Protein AF-A0A9W8X1Z6-F1 (afdb_monomer_lite)

Structure (mmCIF, N/CA/C/O backbone):
data_AF-A0A9W8X1Z6-F1
#
_entry.id   AF-A0A9W8X1Z6-F1
#
loop_
_atom_site.group_PDB
_atom_site.id
_atom_site.type_symbol
_atom_site.label_atom_id
_atom_site.label_alt_id
_atom_site.label_comp_id
_atom_site.label_asym_id
_atom_site.label_entity_id
_atom_site.label_seq_id
_atom_site.pdbx_PDB_ins_code
_atom_site.Cartn_x
_atom_site.Cartn_y
_atom_site.Cartn_z
_atom_site.occupancy
_atom_site.B_iso_or_equiv
_atom_site.auth_seq_id
_atom_site.auth_comp_id
_atom_site.auth_asym_id
_atom_site.auth_atom_id
_atom_site.pdbx_PDB_model_num
ATOM 1 N N . MET A 1 1 ? -5.475 -18.822 11.446 1.00 77.94 1 MET A N 1
ATOM 2 C CA . MET A 1 1 ? -5.976 -17.495 11.862 1.00 77.94 1 MET A CA 1
ATOM 3 C C . MET A 1 1 ? -7.027 -17.062 10.856 1.00 77.94 1 MET A C 1
ATOM 5 O O . MET A 1 1 ? -6.768 -17.197 9.669 1.00 77.94 1 MET A O 1
ATOM 9 N N . ASP A 1 2 ? -8.181 -16.576 11.308 1.00 94.00 2 ASP A N 1
ATOM 10 C CA . ASP A 1 2 ? -9.145 -15.881 10.446 1.00 94.00 2 ASP A CA 1
ATOM 11 C C . ASP A 1 2 ? -8.925 -14.374 10.617 1.00 94.00 2 ASP A C 1
ATOM 13 O O . ASP A 1 2 ?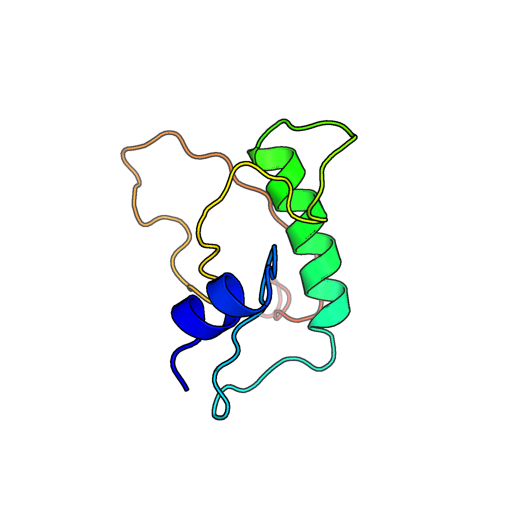 -9.256 -13.799 11.658 1.00 94.00 2 ASP A O 1
ATOM 17 N N . VAL A 1 3 ? -8.279 -13.760 9.626 1.00 94.19 3 VAL A N 1
ATOM 18 C CA . VAL A 1 3 ? -7.851 -12.359 9.703 1.00 94.19 3 VAL A CA 1
ATOM 19 C C . VAL A 1 3 ? -9.032 -11.394 9.731 1.00 94.19 3 VAL A C 1
ATOM 21 O O . VAL A 1 3 ? -9.007 -10.434 10.496 1.00 94.19 3 VAL A O 1
ATOM 24 N N . TYR A 1 4 ? -10.100 -11.673 8.981 1.00 93.75 4 TYR A N 1
ATOM 25 C CA . TYR A 1 4 ? -11.273 -10.803 8.943 1.00 93.75 4 TYR A CA 1
ATOM 26 C C . TYR A 1 4 ? -12.014 -10.832 10.274 1.00 93.75 4 TYR A C 1
ATOM 28 O O . TYR A 1 4 ? -12.368 -9.780 10.807 1.00 93.75 4 TYR A O 1
ATOM 36 N N . ARG A 1 5 ? -12.189 -12.024 10.856 1.00 97.06 5 ARG A N 1
ATOM 37 C CA . ARG A 1 5 ? -12.788 -12.156 12.187 1.00 97.06 5 ARG A CA 1
ATOM 38 C C . ARG A 1 5 ? -11.985 -11.403 13.246 1.00 97.06 5 ARG A C 1
ATOM 40 O O . ARG A 1 5 ? -12.581 -10.692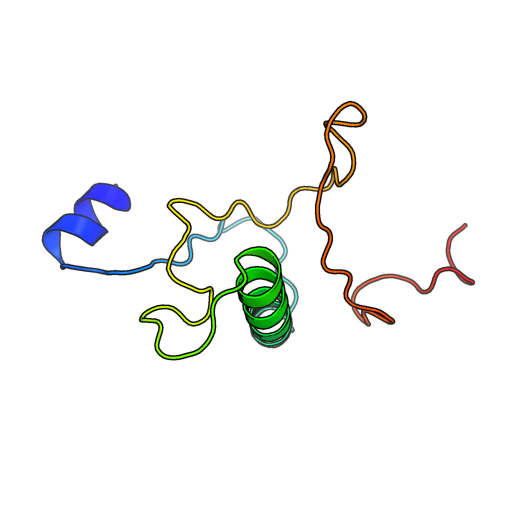 14.050 1.00 97.06 5 ARG A O 1
ATOM 47 N N . HIS A 1 6 ? -10.660 -11.535 13.226 1.00 96.75 6 HIS A N 1
ATOM 48 C CA . HIS A 1 6 ? -9.777 -10.842 14.163 1.00 96.75 6 HIS A CA 1
ATOM 49 C C . HIS A 1 6 ? -9.876 -9.316 14.025 1.00 96.75 6 HIS A C 1
ATOM 51 O O . HIS A 1 6 ? -10.052 -8.623 15.022 1.00 96.75 6 HIS A O 1
ATOM 57 N N . MET A 1 7 ? -9.866 -8.794 12.793 1.00 95.50 7 MET A N 1
ATOM 58 C CA . MET A 1 7 ? -10.032 -7.358 12.551 1.00 95.50 7 MET A CA 1
ATOM 59 C C . MET A 1 7 ? -11.355 -6.815 13.100 1.00 95.50 7 MET A C 1
ATOM 61 O O . MET A 1 7 ? -11.369 -5.732 13.680 1.00 95.50 7 MET A O 1
ATOM 65 N N . ILE A 1 8 ? -12.456 -7.561 12.944 1.00 96.06 8 ILE A N 1
ATOM 66 C CA . ILE A 1 8 ? -13.773 -7.168 13.466 1.00 96.06 8 ILE A CA 1
ATOM 67 C C . ILE A 1 8 ? -13.774 -7.169 14.998 1.00 96.06 8 ILE A C 1
ATOM 69 O O . ILE A 1 8 ? -14.241 -6.209 15.606 1.00 96.06 8 ILE A O 1
ATOM 73 N N . GLN A 1 9 ? -13.260 -8.236 15.617 1.00 98.00 9 GLN A N 1
ATOM 74 C CA . GLN A 1 9 ? -13.239 -8.384 17.076 1.00 98.00 9 GLN A CA 1
ATOM 75 C C . GLN A 1 9 ? -12.418 -7.281 17.756 1.00 98.00 9 GLN A C 1
ATOM 77 O O . GLN A 1 9 ? -12.847 -6.757 18.783 1.00 98.00 9 GLN A O 1
ATOM 82 N N . ASP A 1 10 ? -11.312 -6.873 17.133 1.00 97.38 10 ASP A N 1
ATOM 83 C CA . ASP A 1 10 ? -10.363 -5.917 17.713 1.00 97.38 10 ASP A CA 1
ATOM 84 C C . ASP A 1 10 ? -10.512 -4.497 17.136 1.00 97.38 10 ASP A C 1
ATOM 86 O O . ASP A 1 10 ? -9.708 -3.612 17.424 1.00 97.38 10 ASP A O 1
ATOM 90 N N . SER A 1 11 ? -11.553 -4.250 16.329 1.00 96.06 11 SER A N 1
ATOM 91 C CA . SER A 1 11 ? -11.816 -2.951 15.685 1.00 96.06 11 SER A CA 1
ATOM 92 C C . SER A 1 11 ? -10.627 -2.407 14.869 1.00 96.06 11 SER A C 1
ATOM 94 O O . SER A 1 11 ? -10.357 -1.203 14.853 1.00 96.06 11 SER A O 1
ATOM 96 N N . ILE A 1 12 ? -9.914 -3.290 14.165 1.00 94.19 12 ILE A N 1
ATOM 97 C CA . ILE A 1 12 ? -8.776 -2.938 13.306 1.00 94.19 12 ILE A CA 1
ATOM 98 C C . ILE A 1 12 ? -9.298 -2.333 11.997 1.00 94.19 12 ILE A C 1
ATOM 100 O O . ILE A 1 12 ? -10.003 -2.988 11.232 1.00 94.19 12 ILE A O 1
ATOM 104 N N . SER A 1 13 ? -8.911 -1.089 11.702 1.00 91.31 13 SER A N 1
ATOM 105 C CA . SER A 1 13 ? -9.372 -0.362 10.507 1.00 91.31 13 SER A CA 1
ATOM 106 C C . SER A 1 13 ? -8.734 -0.842 9.201 1.00 91.31 13 SER A C 1
ATOM 108 O O . SER A 1 13 ? -9.341 -0.760 8.137 1.00 91.31 13 SER A O 1
ATOM 110 N N . THR A 1 14 ? -7.482 -1.289 9.248 1.00 91.69 14 THR A N 1
ATOM 111 C CA . THR A 1 14 ? -6.703 -1.722 8.085 1.00 91.69 14 THR A CA 1
ATOM 112 C C . THR A 1 14 ? -5.637 -2.706 8.541 1.00 91.69 14 THR A C 1
ATOM 114 O O . THR A 1 14 ? -4.991 -2.485 9.564 1.00 91.69 14 THR A O 1
ATOM 117 N N . ALA A 1 15 ? -5.425 -3.766 7.764 1.00 92.44 15 ALA A N 1
ATOM 118 C CA . ALA A 1 15 ? -4.355 -4.731 7.973 1.00 92.44 15 ALA A CA 1
ATOM 119 C C . ALA A 1 15 ? -3.527 -4.894 6.692 1.00 92.44 15 ALA A C 1
ATOM 121 O O . ALA A 1 15 ? -4.066 -4.848 5.586 1.00 92.44 15 ALA A O 1
ATOM 122 N N . LEU A 1 16 ? -2.219 -5.102 6.856 1.00 91.88 16 LEU A N 1
ATOM 123 C CA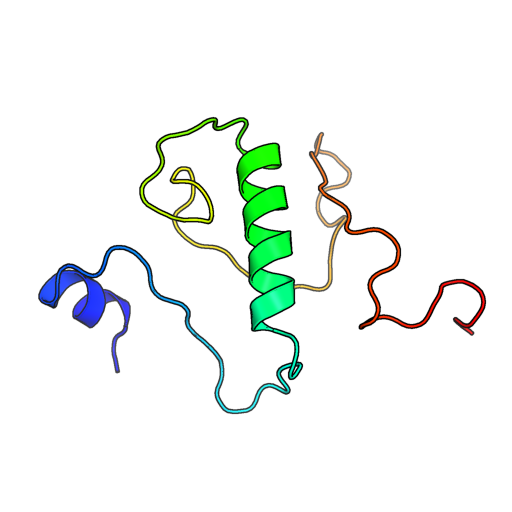 . LEU A 1 16 ? -1.332 -5.573 5.796 1.00 91.88 16 LEU A CA 1
ATOM 124 C C . LEU A 1 16 ? -1.135 -7.077 5.986 1.00 91.88 16 LEU A C 1
ATOM 126 O O . LEU A 1 16 ? -0.633 -7.505 7.023 1.00 91.88 16 LEU A O 1
ATOM 130 N N . ILE A 1 17 ? -1.550 -7.863 4.996 1.00 91.94 17 ILE A N 1
ATOM 131 C CA . ILE A 1 17 ? -1.472 -9.325 5.023 1.00 91.94 17 ILE A CA 1
ATOM 132 C C . ILE A 1 17 ? -0.380 -9.737 4.043 1.00 91.94 17 ILE A C 1
ATOM 134 O O . ILE A 1 17 ? -0.461 -9.414 2.859 1.00 91.94 17 ILE A O 1
ATOM 138 N N . LEU A 1 18 ? 0.637 -10.430 4.545 1.00 91.00 18 LEU A N 1
ATOM 139 C CA . LEU A 1 18 ? 1.784 -10.886 3.767 1.00 91.00 18 LEU A CA 1
ATOM 140 C C . LEU A 1 18 ? 1.831 -12.411 3.803 1.00 91.00 18 LEU A C 1
ATOM 142 O O . LEU A 1 18 ? 1.600 -13.018 4.849 1.00 91.00 18 LEU A O 1
ATOM 146 N N . LYS A 1 19 ? 2.130 -13.019 2.657 1.00 90.62 19 LYS A N 1
ATOM 147 C CA . LYS A 1 19 ? 2.480 -14.436 2.570 1.00 90.62 19 LYS A CA 1
ATOM 148 C C . LYS A 1 19 ? 3.860 -14.643 3.206 1.00 90.62 19 LYS A C 1
ATOM 150 O O . LYS A 1 19 ? 4.755 -13.822 3.000 1.00 90.62 19 LYS A O 1
ATOM 155 N N . ASP A 1 20 ? 4.010 -15.694 3.999 1.00 91.94 20 ASP A N 1
ATOM 156 C CA . ASP A 1 20 ? 5.235 -16.003 4.745 1.00 91.94 20 ASP A CA 1
ATOM 157 C C . ASP A 1 20 ? 6.374 -16.518 3.852 1.00 91.94 20 ASP A C 1
ATOM 159 O O . ASP A 1 20 ? 7.537 -16.259 4.138 1.00 91.94 20 ASP A O 1
ATOM 163 N N . ASP A 1 21 ? 6.032 -17.206 2.764 1.00 91.94 21 ASP A N 1
ATOM 164 C CA . ASP A 1 21 ? 6.954 -17.797 1.788 1.00 91.94 21 ASP A CA 1
ATOM 165 C C . ASP A 1 21 ? 7.230 -16.898 0.566 1.00 91.94 21 ASP A C 1
ATOM 167 O O . ASP A 1 21 ? 7.808 -17.353 -0.422 1.00 91.94 21 ASP A O 1
ATOM 171 N N . ALA A 1 22 ? 6.787 -15.640 0.600 1.00 87.44 22 ALA A N 1
ATOM 172 C CA . ALA A 1 22 ? 7.073 -14.681 -0.458 1.00 87.44 22 ALA A CA 1
ATOM 173 C C . ALA A 1 22 ? 8.398 -13.954 -0.197 1.00 87.44 22 ALA A C 1
ATOM 175 O O . ALA A 1 22 ? 8.685 -13.532 0.925 1.00 87.44 22 ALA A O 1
ATOM 176 N N . ASP A 1 23 ? 9.169 -13.745 -1.262 1.00 88.06 23 ASP A N 1
ATOM 177 C CA . ASP A 1 23 ? 10.357 -12.899 -1.230 1.00 88.06 23 ASP A CA 1
ATOM 178 C C . ASP A 1 23 ? 9.931 -11.424 -1.223 1.00 88.06 23 ASP A C 1
ATOM 180 O O . ASP A 1 23 ? 9.449 -10.886 -2.223 1.00 88.06 23 ASP A O 1
ATOM 184 N N . TRP A 1 24 ? 10.091 -10.759 -0.079 1.00 87.75 24 TRP A N 1
ATOM 185 C CA . TRP A 1 24 ? 9.798 -9.333 0.069 1.00 87.75 24 TRP A CA 1
ATOM 186 C C . TRP A 1 24 ? 11.073 -8.497 -0.066 1.00 87.75 24 TRP A C 1
ATOM 188 O O . TRP A 1 24 ? 12.111 -8.821 0.510 1.00 87.75 24 TRP A O 1
ATOM 198 N N . ASP A 1 25 ? 10.982 -7.376 -0.782 1.00 89.00 25 ASP A N 1
ATOM 199 C CA . ASP A 1 25 ? 12.083 -6.418 -0.892 1.00 89.00 25 ASP A CA 1
ATOM 200 C C . ASP A 1 25 ? 12.349 -5.738 0.466 1.00 89.00 25 ASP A C 1
ATOM 202 O O . ASP A 1 25 ? 11.423 -5.307 1.161 1.00 89.00 25 ASP A O 1
ATOM 206 N N . VAL A 1 26 ? 13.621 -5.572 0.841 1.00 90.69 26 VAL A N 1
ATOM 207 C CA . VAL A 1 26 ? 14.019 -4.848 2.065 1.00 90.69 26 VAL A CA 1
ATOM 208 C C . VAL A 1 26 ? 13.546 -3.386 2.068 1.00 90.69 26 VAL A C 1
ATOM 210 O O . VAL A 1 26 ? 13.425 -2.761 3.125 1.00 90.69 26 VAL A O 1
ATOM 213 N N . LEU A 1 27 ? 13.234 -2.838 0.892 1.00 89.94 27 LEU A N 1
ATOM 214 C CA . LEU A 1 27 ? 12.696 -1.500 0.672 1.00 89.94 27 LEU A CA 1
ATOM 215 C C . LEU A 1 27 ? 11.158 -1.452 0.671 1.00 89.94 27 LEU A C 1
ATOM 217 O O . LEU A 1 27 ? 10.596 -0.384 0.410 1.00 89.94 27 LEU A O 1
ATOM 221 N N . LEU A 1 28 ? 10.452 -2.539 1.019 1.00 89.75 28 LEU A N 1
ATOM 222 C CA . LEU A 1 28 ? 8.980 -2.617 0.997 1.00 89.75 28 LEU A CA 1
ATOM 223 C C . LEU A 1 28 ? 8.306 -1.421 1.688 1.00 89.75 28 LEU A C 1
ATOM 225 O O . LEU A 1 28 ? 7.350 -0.843 1.176 1.00 89.75 28 LEU A O 1
ATOM 229 N N . ARG A 1 29 ? 8.835 -0.967 2.830 1.00 89.94 29 ARG A N 1
ATOM 230 C CA . ARG A 1 29 ? 8.300 0.207 3.544 1.00 89.94 29 ARG A CA 1
ATOM 231 C C . ARG A 1 29 ? 8.327 1.486 2.693 1.00 89.94 29 ARG A C 1
ATOM 233 O O . ARG A 1 29 ? 7.386 2.283 2.735 1.00 89.94 29 ARG A O 1
ATOM 240 N N . GLN A 1 30 ? 9.403 1.707 1.939 1.00 89.56 30 GLN A N 1
ATOM 241 C CA . GLN A 1 30 ? 9.528 2.856 1.039 1.00 89.56 30 GLN A CA 1
ATOM 242 C C . GLN A 1 30 ? 8.580 2.713 -0.156 1.00 89.56 30 GLN A C 1
ATOM 244 O O . GLN A 1 30 ? 7.901 3.676 -0.521 1.00 89.56 30 GLN A O 1
ATOM 249 N N . GLN A 1 31 ? 8.457 1.501 -0.704 1.00 90.19 31 GLN A N 1
ATOM 250 C CA . GLN A 1 31 ? 7.506 1.197 -1.775 1.00 90.19 31 GLN A CA 1
ATOM 251 C C . GLN A 1 31 ? 6.056 1.467 -1.341 1.00 90.19 31 GLN A C 1
ATOM 253 O O . GLN A 1 31 ? 5.322 2.135 -2.068 1.00 90.19 31 GLN A O 1
ATOM 258 N N . LEU A 1 32 ? 5.662 1.082 -0.119 1.00 92.19 32 LEU A N 1
ATOM 259 C CA . LEU A 1 32 ? 4.327 1.360 0.434 1.00 92.19 32 LEU A CA 1
ATOM 260 C C . LEU A 1 32 ? 4.026 2.865 0.553 1.00 92.19 32 LEU A C 1
ATOM 262 O O . LEU A 1 32 ? 2.880 3.287 0.402 1.00 92.19 32 LEU A O 1
ATOM 266 N N . THR A 1 33 ? 5.046 3.705 0.749 1.00 92.19 33 THR A N 1
ATOM 267 C CA . THR A 1 33 ? 4.877 5.170 0.760 1.00 92.19 33 THR A CA 1
ATOM 268 C C . THR A 1 33 ? 4.578 5.709 -0.643 1.00 92.19 33 THR A C 1
ATOM 270 O O . THR A 1 33 ? 3.740 6.599 -0.818 1.00 92.19 33 THR A O 1
ATOM 273 N N . SER A 1 34 ? 5.241 5.170 -1.667 1.00 90.56 34 SER A N 1
ATOM 274 C CA . SER A 1 34 ? 4.946 5.487 -3.069 1.00 90.56 34 SER A CA 1
ATOM 275 C C . SER A 1 34 ? 3.569 4.974 -3.490 1.00 90.56 34 SER A C 1
ATOM 277 O O . SER A 1 34 ? 2.812 5.736 -4.091 1.00 90.56 34 SER A O 1
ATOM 279 N N . LEU A 1 35 ? 3.204 3.755 -3.080 1.00 91.88 35 LEU A N 1
ATOM 280 C CA . LEU A 1 35 ? 1.869 3.188 -3.278 1.00 91.88 35 LEU A CA 1
ATOM 281 C C . LEU A 1 35 ? 0.782 4.087 -2.676 1.00 91.88 35 LEU A C 1
ATOM 283 O O . LEU A 1 35 ? -0.186 4.419 -3.352 1.00 91.88 35 LEU A O 1
ATOM 287 N N . ALA A 1 36 ? 0.968 4.547 -1.436 1.00 92.81 36 ALA A N 1
ATOM 288 C CA . ALA A 1 36 ? 0.036 5.447 -0.763 1.00 92.81 36 ALA A CA 1
ATOM 289 C C . ALA A 1 36 ? -0.201 6.749 -1.547 1.00 92.81 36 ALA A C 1
ATOM 291 O O . ALA A 1 36 ? -1.336 7.205 -1.667 1.00 92.81 36 ALA A O 1
ATOM 292 N N . ARG A 1 37 ? 0.852 7.343 -2.129 1.00 91.94 37 ARG A N 1
ATOM 293 C CA . ARG A 1 37 ? 0.715 8.528 -2.996 1.00 91.94 37 ARG A CA 1
ATOM 294 C C . ARG A 1 37 ? -0.090 8.217 -4.257 1.00 91.94 37 ARG A C 1
ATOM 296 O O . ARG A 1 37 ? -0.986 8.987 -4.597 1.00 91.94 37 ARG A O 1
ATOM 303 N N . GLY A 1 38 ? 0.206 7.093 -4.907 1.00 92.50 38 GLY A N 1
ATOM 304 C CA . GLY A 1 38 ? -0.489 6.671 -6.118 1.00 92.50 38 GLY A CA 1
ATOM 305 C C . GLY A 1 38 ? -1.969 6.388 -5.889 1.00 92.50 38 GLY A C 1
ATOM 306 O O . GLY A 1 38 ? -2.806 6.897 -6.625 1.00 92.50 38 GLY A O 1
ATOM 307 N N . LEU A 1 39 ? -2.313 5.662 -4.825 1.00 93.44 39 LEU A N 1
ATOM 308 C CA . LEU A 1 39 ? -3.706 5.343 -4.505 1.00 93.44 39 LEU A CA 1
ATOM 309 C C . LEU A 1 39 ? -4.538 6.592 -4.226 1.00 93.44 39 LEU A C 1
ATOM 311 O O . LEU A 1 39 ? -5.627 6.731 -4.778 1.00 93.44 39 LEU A O 1
ATOM 315 N N . ARG A 1 40 ? -4.007 7.547 -3.454 1.00 92.69 40 ARG A N 1
ATOM 316 C CA . ARG A 1 40 ? -4.707 8.818 -3.218 1.00 92.69 40 ARG A CA 1
ATOM 317 C C . ARG A 1 40 ? -4.915 9.613 -4.503 1.00 92.69 40 ARG A C 1
ATOM 319 O O . ARG A 1 40 ? -5.989 10.176 -4.694 1.00 92.69 40 ARG A O 1
ATOM 326 N N . TYR A 1 41 ? -3.917 9.625 -5.391 1.00 9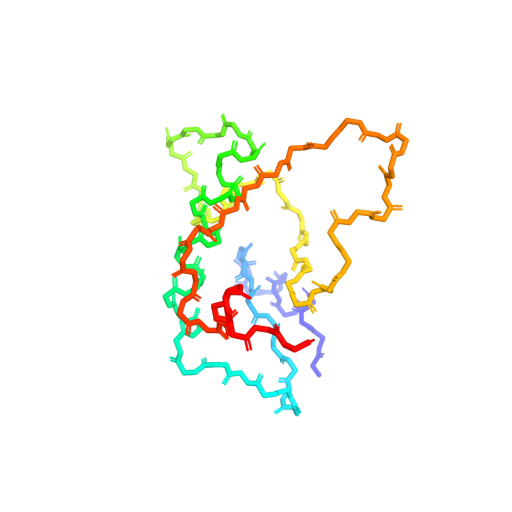2.00 41 TYR A N 1
ATOM 327 C CA . TYR A 1 41 ? -4.037 10.253 -6.707 1.00 92.00 41 TYR A CA 1
ATOM 328 C C . TYR A 1 41 ? -5.141 9.596 -7.549 1.00 92.00 41 TYR A C 1
ATOM 330 O O . TYR A 1 41 ? -6.001 10.294 -8.081 1.00 92.00 41 TYR A O 1
ATOM 338 N N . LEU A 1 42 ? -5.161 8.261 -7.624 1.00 91.56 42 LEU A N 1
ATOM 339 C CA . LEU A 1 42 ? -6.156 7.507 -8.394 1.00 91.56 42 LEU A CA 1
ATOM 340 C C . LEU A 1 42 ? -7.579 7.685 -7.849 1.00 91.56 42 LEU A C 1
ATOM 342 O O . LEU A 1 42 ? -8.527 7.782 -8.627 1.00 91.56 42 LEU A O 1
ATOM 346 N N . GLN A 1 43 ? -7.717 7.778 -6.527 1.00 91.31 43 GLN A N 1
ATOM 347 C CA . GLN A 1 43 ? -8.988 8.032 -5.847 1.00 91.31 43 GLN A CA 1
ATOM 348 C C . GLN A 1 43 ? -9.425 9.506 -5.904 1.00 91.31 43 GLN A C 1
ATOM 350 O O . GLN A 1 43 ? -10.568 9.808 -5.578 1.00 91.31 43 GLN A O 1
ATOM 355 N N . GLY A 1 44 ? -8.541 10.434 -6.293 1.00 89.81 44 GLY A N 1
ATOM 356 C CA . GLY A 1 44 ? -8.834 11.870 -6.310 1.00 89.81 44 GLY A CA 1
ATOM 357 C C . GLY A 1 44 ? -9.109 12.469 -4.925 1.00 89.81 44 GLY A C 1
ATOM 358 O O . GLY A 1 44 ? -9.778 13.495 -4.830 1.00 89.81 44 GLY A O 1
ATOM 359 N N . VAL A 1 45 ? -8.627 11.834 -3.851 1.00 84.94 45 VAL A N 1
ATOM 360 C CA . VAL A 1 45 ? -8.902 12.256 -2.470 1.00 84.94 45 VAL A CA 1
ATOM 361 C C . VAL A 1 45 ? -7.825 13.208 -1.954 1.00 84.94 45 VAL A C 1
ATOM 363 O O . VAL A 1 45 ? -6.626 12.930 -2.029 1.00 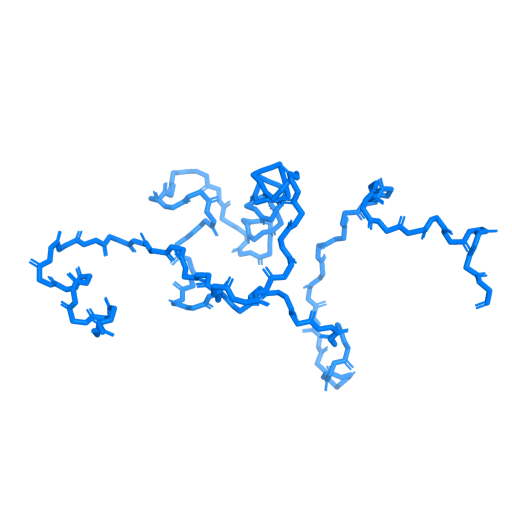84.94 45 VAL A O 1
ATOM 366 N N . THR A 1 46 ? -8.260 14.331 -1.387 1.00 76.75 46 THR A N 1
ATOM 367 C CA . THR A 1 46 ? -7.420 15.255 -0.616 1.00 76.75 46 THR A CA 1
ATOM 368 C C . THR A 1 46 ? -7.690 15.081 0.880 1.00 76.75 46 THR A C 1
ATOM 370 O O . THR A 1 46 ? -8.695 14.505 1.288 1.00 76.75 46 THR A O 1
ATOM 373 N N . THR A 1 47 ? -6.741 15.500 1.716 1.00 74.06 47 THR A N 1
ATOM 374 C CA . THR A 1 47 ? -6.801 15.330 3.176 1.00 74.06 47 THR A CA 1
ATOM 375 C C . THR A 1 47 ? -8.051 15.976 3.796 1.00 74.06 47 THR A C 1
ATOM 377 O O . THR A 1 47 ? -8.439 17.048 3.329 1.00 74.06 47 THR A O 1
ATOM 380 N N . PRO A 1 48 ? -8.608 15.429 4.898 1.00 79.81 48 PRO A N 1
ATOM 381 C CA . PRO A 1 48 ? -8.082 14.318 5.700 1.00 79.81 48 PRO A CA 1
ATOM 382 C C . PRO A 1 48 ? -8.717 12.953 5.368 1.00 79.81 48 PRO A C 1
ATOM 384 O O . PRO A 1 48 ? -9.909 12.852 5.109 1.00 79.81 48 PRO A O 1
ATOM 387 N N . HIS A 1 49 ? -7.915 11.891 5.451 1.00 85.44 49 HIS A N 1
ATOM 388 C CA . HIS A 1 49 ? -8.318 10.485 5.288 1.00 85.44 49 HIS A CA 1
ATOM 389 C C . HIS A 1 49 ? -7.786 9.655 6.467 1.00 85.44 49 HIS A C 1
ATOM 391 O O . HIS A 1 49 ? -6.756 10.011 7.054 1.00 85.44 49 HIS A O 1
ATOM 397 N N . ARG A 1 50 ? -8.455 8.552 6.821 1.00 88.00 50 ARG A N 1
ATOM 398 C CA . ARG A 1 50 ? -8.066 7.710 7.971 1.00 88.00 50 ARG A CA 1
ATOM 399 C C . ARG A 1 50 ? -6.887 6.798 7.652 1.00 88.00 50 ARG A C 1
ATOM 401 O O . ARG A 1 50 ? -6.026 6.597 8.505 1.00 88.00 50 ARG A O 1
ATOM 408 N N . SER A 1 51 ? -6.839 6.262 6.437 1.00 90.38 51 SER A N 1
ATOM 409 C CA . SER A 1 51 ? -5.747 5.414 5.961 1.00 90.38 51 SER A CA 1
ATOM 410 C C . SER A 1 51 ? -4.736 6.216 5.134 1.00 90.38 51 SER A C 1
ATOM 412 O O . SER A 1 51 ? -5.130 7.083 4.349 1.00 90.38 51 SER A O 1
ATOM 414 N N . PRO A 1 52 ? -3.422 5.921 5.220 1.00 91.00 52 PRO A N 1
ATOM 415 C CA . PRO A 1 52 ? -2.438 6.519 4.317 1.00 91.00 52 PRO A CA 1
ATOM 416 C C . PRO A 1 52 ? -2.726 6.188 2.843 1.00 91.00 52 PRO A C 1
ATOM 418 O O . PRO A 1 52 ? -2.307 6.935 1.962 1.00 91.00 52 PRO A O 1
ATOM 421 N N . TYR A 1 53 ? -3.466 5.115 2.564 1.00 92.88 53 TYR A N 1
ATOM 422 C CA . TYR A 1 53 ? -3.828 4.666 1.218 1.00 92.88 53 TYR A CA 1
ATOM 423 C C . TYR A 1 53 ? -5.133 5.297 0.687 1.00 92.88 53 TYR A C 1
ATOM 425 O O . TYR A 1 53 ? -5.620 4.894 -0.367 1.00 92.88 53 TYR A O 1
ATOM 433 N N . GLY A 1 54 ? -5.694 6.278 1.410 1.00 93.06 54 GLY A N 1
ATOM 434 C CA . GLY A 1 54 ? -7.048 6.791 1.192 1.00 93.06 54 GLY A CA 1
ATOM 435 C C . GLY A 1 54 ? -8.112 5.829 1.728 1.00 93.06 54 GLY A C 1
ATOM 436 O O . GLY A 1 54 ? -7.774 4.754 2.212 1.00 93.06 54 GLY A O 1
ATOM 437 N N . ASP A 1 55 ? -9.386 6.213 1.671 1.00 91.44 55 ASP A N 1
ATOM 438 C CA . ASP A 1 55 ? -10.478 5.449 2.307 1.00 91.44 55 ASP A CA 1
ATOM 439 C C . ASP A 1 55 ? -11.422 4.786 1.279 1.00 91.44 55 ASP A C 1
ATOM 441 O O . ASP A 1 55 ? -12.316 4.028 1.644 1.00 91.44 55 ASP A O 1
ATOM 445 N N . ALA A 1 56 ? -11.219 5.037 -0.021 1.00 91.88 56 ALA A N 1
ATOM 446 C CA . ALA A 1 56 ? -12.067 4.528 -1.103 1.00 91.88 56 ALA A CA 1
ATOM 447 C C . ALA A 1 56 ? -11.601 3.154 -1.633 1.00 91.88 56 ALA A C 1
ATOM 449 O O . ALA A 1 56 ? -11.452 2.957 -2.840 1.00 91.88 56 ALA A O 1
ATOM 450 N N . TRP A 1 57 ? -11.335 2.206 -0.730 1.00 91.69 57 TRP A N 1
ATOM 451 C CA . TRP A 1 57 ? -10.989 0.818 -1.056 1.00 91.69 57 TRP A CA 1
ATOM 452 C C . TRP A 1 57 ? -11.460 -0.147 0.044 1.00 91.69 57 TRP A C 1
ATOM 454 O O . TRP A 1 57 ? -11.536 0.224 1.212 1.00 91.69 57 TRP A O 1
ATOM 464 N N . ASN A 1 58 ? -11.760 -1.398 -0.327 1.00 91.19 58 ASN A N 1
ATOM 465 C CA . ASN A 1 58 ? -12.034 -2.481 0.632 1.00 91.19 58 ASN A CA 1
ATOM 466 C C . ASN A 1 58 ? -10.881 -3.486 0.711 1.00 91.19 58 ASN A C 1
ATOM 468 O O . ASN A 1 58 ? -10.520 -3.932 1.795 1.00 91.19 58 ASN A O 1
ATOM 472 N N . ILE A 1 59 ? -10.295 -3.830 -0.441 1.00 91.81 59 ILE A N 1
ATOM 473 C CA . ILE A 1 59 ? -9.136 -4.718 -0.561 1.00 91.81 59 ILE A CA 1
ATOM 474 C C . ILE A 1 59 ? -8.170 -4.105 -1.576 1.00 91.81 59 ILE A C 1
ATOM 476 O O . ILE A 1 59 ? -8.591 -3.667 -2.647 1.00 91.81 59 ILE A O 1
ATOM 480 N N . LEU A 1 60 ? -6.880 -4.096 -1.240 1.00 91.69 60 LEU A N 1
ATOM 481 C CA . LEU A 1 60 ? -5.793 -3.752 -2.154 1.00 91.69 60 LEU A CA 1
ATOM 482 C C . LEU A 1 60 ? -4.994 -5.023 -2.445 1.00 91.69 60 LEU A C 1
ATOM 484 O O . LEU A 1 60 ? -4.297 -5.532 -1.570 1.00 91.69 60 LEU A O 1
ATOM 488 N N . ALA A 1 61 ? -5.110 -5.540 -3.667 1.00 89.12 61 ALA A N 1
ATOM 489 C CA . ALA A 1 61 ? -4.298 -6.659 -4.132 1.00 89.12 61 ALA A CA 1
ATOM 490 C C . ALA A 1 61 ? -2.962 -6.120 -4.665 1.00 89.12 61 ALA A C 1
ATOM 492 O O . ALA A 1 61 ? -2.915 -5.497 -5.724 1.00 89.12 61 ALA A O 1
ATOM 493 N N . ILE A 1 62 ? -1.888 -6.316 -3.902 1.00 87.25 62 ILE A N 1
ATOM 494 C CA . ILE A 1 62 ? -0.536 -5.834 -4.219 1.00 87.25 62 ILE A CA 1
ATOM 495 C C . ILE A 1 62 ? 0.313 -7.035 -4.651 1.00 87.25 62 ILE A C 1
ATOM 497 O O . ILE A 1 62 ? 0.205 -8.102 -4.052 1.00 87.25 62 ILE A O 1
ATOM 501 N N . GLY A 1 63 ? 1.156 -6.863 -5.674 1.00 79.75 63 GLY A N 1
ATOM 502 C CA . GLY A 1 63 ? 2.021 -7.931 -6.199 1.00 79.75 63 GLY A CA 1
ATOM 503 C C . GLY A 1 63 ? 1.466 -8.665 -7.425 1.00 79.75 63 GLY A C 1
ATOM 504 O O . GLY A 1 63 ? 1.940 -9.747 -7.755 1.00 79.75 63 GLY A O 1
ATOM 505 N N . HIS A 1 64 ? 0.460 -8.100 -8.098 1.00 76.81 64 HIS A N 1
ATOM 506 C CA . HIS A 1 64 ? -0.020 -8.607 -9.383 1.00 76.81 64 HIS A CA 1
ATOM 507 C C . HIS A 1 64 ? 0.842 -8.074 -10.541 1.00 76.81 64 HIS A C 1
ATOM 509 O O . HIS A 1 64 ? 1.263 -6.919 -10.501 1.00 76.81 64 HIS A O 1
ATOM 515 N N . ASN A 1 65 ? 1.092 -8.902 -11.562 1.00 71.56 65 ASN A N 1
ATOM 516 C CA . ASN A 1 65 ? 2.002 -8.574 -12.670 1.00 71.56 65 ASN A CA 1
ATOM 517 C C . ASN A 1 65 ? 1.299 -8.111 -13.955 1.00 71.56 65 ASN A C 1
ATOM 519 O O . ASN A 1 65 ? 1.979 -7.677 -14.883 1.00 71.56 65 ASN A O 1
ATOM 523 N N . ASP A 1 66 ? -0.033 -8.139 -14.009 1.00 69.06 66 ASP A N 1
ATOM 524 C CA . ASP A 1 66 ? -0.780 -7.682 -15.179 1.00 69.06 66 ASP A CA 1
ATOM 525 C C . ASP A 1 66 ? -1.317 -6.268 -14.949 1.00 69.06 66 ASP A C 1
ATOM 527 O O . ASP A 1 66 ? -2.156 -6.020 -14.085 1.00 69.06 66 ASP A O 1
ATOM 531 N N . LEU A 1 67 ? -0.796 -5.319 -15.729 1.00 67.12 67 LEU A N 1
ATOM 532 C CA . LEU A 1 67 ? -1.188 -3.906 -15.691 1.00 67.12 67 LEU A CA 1
ATOM 533 C C . LEU A 1 67 ? -2.099 -3.505 -16.864 1.00 67.12 67 LEU A C 1
ATOM 535 O O . LEU A 1 67 ? -2.421 -2.334 -16.990 1.00 67.12 67 LEU A O 1
ATOM 539 N N . ASN A 1 68 ? -2.492 -4.433 -17.741 1.00 69.38 68 ASN A N 1
ATOM 540 C CA . ASN A 1 68 ? -3.314 -4.142 -18.925 1.00 69.38 68 ASN A CA 1
ATOM 541 C C . ASN A 1 68 ? -4.289 -5.290 -19.239 1.00 69.38 68 ASN A C 1
ATOM 543 O O . ASN A 1 68 ? -4.417 -5.738 -20.376 1.00 69.38 68 ASN A O 1
ATOM 547 N N . ASP A 1 69 ? -4.944 -5.818 -18.210 1.00 68.50 69 ASP A N 1
ATOM 548 C CA . ASP A 1 69 ? -5.879 -6.942 -18.322 1.00 68.50 69 ASP A CA 1
ATOM 549 C C . ASP A 1 69 ? -7.253 -6.533 -18.893 1.00 68.50 69 ASP A C 1
ATOM 551 O O . ASP A 1 69 ? -8.024 -7.389 -19.327 1.00 68.50 69 ASP A O 1
ATOM 555 N N . ARG A 1 70 ? -7.571 -5.228 -18.929 1.00 77.00 70 ARG A N 1
ATOM 556 C CA . ARG A 1 70 ? -8.851 -4.688 -19.437 1.00 77.00 70 ARG A CA 1
ATOM 557 C C . ARG A 1 70 ? -8.642 -3.564 -20.441 1.00 77.00 70 ARG A C 1
ATOM 559 O O . ARG A 1 70 ? -8.956 -2.402 -20.185 1.00 77.00 70 ARG A O 1
ATOM 566 N N . VAL A 1 71 ? -8.118 -3.948 -21.598 1.00 77.12 71 VAL A N 1
ATOM 567 C CA . VAL A 1 71 ? -7.782 -3.059 -22.723 1.00 77.12 71 VAL A CA 1
ATOM 568 C C . VAL A 1 71 ? -9.003 -2.304 -23.281 1.00 77.12 71 VAL A C 1
ATOM 570 O O . VAL A 1 71 ? -8.857 -1.295 -23.963 1.00 77.12 71 VAL A O 1
ATOM 573 N N . ASP A 1 72 ? -10.216 -2.779 -22.993 1.00 86.31 72 ASP A N 1
ATOM 574 C CA . ASP A 1 72 ? -11.493 -2.187 -23.403 1.00 86.31 72 ASP A CA 1
ATOM 575 C C . ASP A 1 72 ? -11.996 -1.078 -22.463 1.00 86.31 72 ASP A C 1
ATOM 577 O O . ASP A 1 72 ? -13.016 -0.446 -22.748 1.00 86.31 72 ASP A O 1
ATOM 581 N N . ARG A 1 73 ? -11.314 -0.829 -21.338 1.00 81.88 73 ARG A N 1
ATOM 582 C CA . ARG A 1 73 ? -11.737 0.156 -20.337 1.00 81.88 73 ARG A CA 1
ATOM 583 C C . ARG A 1 73 ? -10.752 1.305 -20.220 1.00 81.88 73 ARG A C 1
ATOM 585 O O . ARG A 1 73 ? -9.544 1.103 -20.181 1.00 81.88 73 ARG A O 1
ATOM 592 N N . ASP A 1 74 ? -11.292 2.511 -20.061 1.00 81.88 74 ASP A N 1
ATOM 593 C CA . ASP A 1 74 ? -10.493 3.661 -19.646 1.00 81.88 74 ASP A CA 1
ATOM 594 C C . ASP A 1 74 ? -10.004 3.439 -18.205 1.00 81.88 74 ASP A C 1
ATOM 596 O O . ASP A 1 74 ? -10.801 3.251 -17.278 1.00 81.88 74 ASP A O 1
ATOM 600 N N . GLN A 1 75 ? -8.685 3.396 -18.031 1.00 83.25 75 GLN A N 1
ATOM 601 C CA . GLN A 1 75 ? -8.026 3.126 -16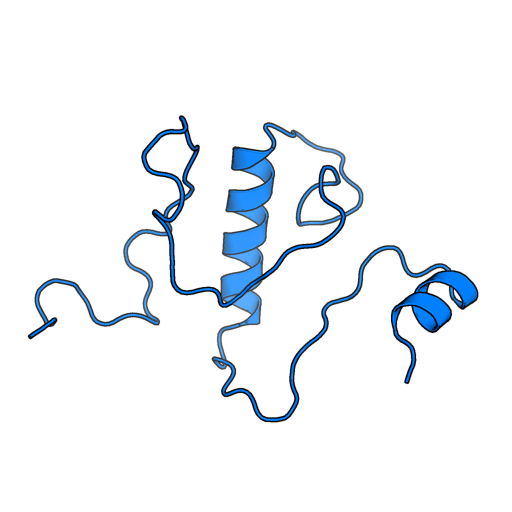.760 1.00 83.25 75 GLN A CA 1
ATOM 602 C C . GLN A 1 75 ? -7.054 4.252 -16.424 1.00 83.25 75 GLN A C 1
ATOM 604 O O . GLN A 1 75 ? -6.294 4.735 -17.263 1.00 83.25 75 GLN A O 1
ATOM 609 N N . LYS A 1 76 ? -7.045 4.646 -15.149 1.00 86.00 76 LYS A N 1
ATOM 610 C CA . LYS A 1 76 ? -6.058 5.586 -14.624 1.00 86.00 76 LYS A CA 1
ATOM 611 C C . LYS A 1 76 ? -4.885 4.813 -14.049 1.00 86.00 76 LYS A C 1
ATOM 613 O O . LYS A 1 76 ? -5.068 3.937 -13.209 1.00 86.00 76 LYS A O 1
ATOM 618 N N . TYR A 1 77 ? -3.686 5.216 -14.443 1.00 87.25 77 TYR A N 1
ATOM 619 C CA . TYR A 1 77 ? -2.446 4.623 -13.969 1.00 87.25 77 TYR A CA 1
ATOM 620 C C . TYR A 1 77 ? -1.645 5.633 -13.159 1.00 87.25 77 TYR A C 1
ATOM 622 O O . TYR A 1 77 ? -1.573 6.815 -13.499 1.00 87.25 77 TYR A O 1
ATOM 630 N N . TYR A 1 78 ? -1.002 5.146 -12.103 1.00 89.00 78 TYR A N 1
ATOM 631 C CA . TYR A 1 78 ? 0.038 5.877 -11.397 1.00 89.00 78 TYR A CA 1
ATOM 632 C C . TYR A 1 78 ? 1.340 5.096 -11.528 1.00 89.00 78 TYR A C 1
ATOM 634 O O . TYR A 1 78 ? 1.448 3.974 -11.038 1.00 89.00 78 TYR A O 1
ATOM 642 N N . VAL A 1 79 ? 2.319 5.689 -12.208 1.00 88.19 79 VAL A N 1
ATOM 643 C CA . VAL A 1 79 ? 3.579 5.021 -12.546 1.00 88.19 79 VAL A CA 1
ATOM 644 C C . VAL A 1 79 ? 4.721 5.662 -11.769 1.00 88.19 79 VAL A C 1
ATOM 646 O O . VAL A 1 79 ? 5.009 6.851 -11.929 1.00 88.19 79 VAL A O 1
ATOM 649 N N . THR A 1 80 ? 5.405 4.862 -10.953 1.00 84.94 80 THR A N 1
ATOM 650 C CA . THR A 1 80 ? 6.674 5.259 -10.334 1.00 84.94 80 THR A CA 1
ATOM 651 C C . THR A 1 80 ? 7.768 5.205 -11.396 1.00 84.94 80 THR A C 1
ATOM 653 O O . THR A 1 80 ? 8.089 4.143 -11.921 1.00 84.94 80 THR A O 1
ATOM 656 N N . ARG A 1 81 ? 8.339 6.362 -11.745 1.00 84.06 81 ARG A N 1
ATOM 657 C CA . ARG A 1 81 ? 9.471 6.433 -12.680 1.00 84.06 81 ARG A CA 1
ATOM 658 C C . ARG A 1 81 ? 10.777 6.107 -11.957 1.00 84.06 81 ARG A C 1
ATOM 660 O O . ARG A 1 81 ? 10.939 6.496 -10.805 1.00 84.06 81 ARG A O 1
ATOM 667 N N . ASN A 1 82 ? 11.714 5.482 -12.674 1.00 83.56 82 ASN A N 1
ATOM 668 C CA . ASN A 1 82 ? 13.049 5.130 -12.175 1.00 83.56 82 ASN A CA 1
ATOM 669 C C . ASN A 1 82 ? 13.009 4.284 -10.892 1.00 83.56 82 ASN A C 1
ATOM 671 O O . ASN A 1 82 ? 13.752 4.559 -9.952 1.00 83.56 82 ASN A O 1
ATOM 675 N N . ASP A 1 83 ? 12.115 3.293 -10.845 1.00 83.19 83 ASP A N 1
ATOM 676 C CA . ASP A 1 83 ? 12.032 2.377 -9.709 1.00 83.19 83 ASP A CA 1
ATOM 677 C C . ASP A 1 83 ? 13.358 1.606 -9.557 1.00 83.19 83 ASP A C 1
ATOM 679 O O . ASP A 1 83 ? 13.738 0.877 -10.479 1.00 83.19 83 ASP A O 1
ATOM 683 N N . PRO A 1 84 ? 14.093 1.777 -8.439 1.00 80.88 84 PRO A N 1
ATOM 684 C CA . PRO A 1 84 ? 15.385 1.130 -8.250 1.00 80.88 84 PRO A CA 1
ATOM 685 C C . PRO A 1 84 ? 15.276 -0.387 -8.053 1.00 80.88 84 PRO A C 1
ATOM 687 O O . PRO A 1 84 ? 16.305 -1.058 -8.098 1.00 80.88 84 PRO A O 1
ATOM 690 N N . THR A 1 85 ? 14.075 -0.932 -7.830 1.00 81.38 85 THR A N 1
ATOM 691 C CA . THR A 1 85 ? 13.873 -2.376 -7.623 1.00 81.38 85 THR A CA 1
ATOM 692 C C . THR A 1 85 ? 13.637 -3.136 -8.926 1.00 81.38 85 THR A C 1
ATOM 694 O O . THR A 1 85 ? 13.557 -4.363 -8.928 1.00 81.38 85 THR A O 1
ATOM 697 N N . VAL A 1 86 ? 13.582 -2.427 -10.059 1.00 81.56 86 VAL A N 1
ATOM 698 C CA . VAL A 1 86 ? 13.431 -3.018 -11.389 1.00 81.56 86 VAL A CA 1
ATOM 699 C C . VAL A 1 86 ? 14.657 -2.692 -12.237 1.00 81.56 86 VAL A C 1
ATOM 701 O O . VAL A 1 86 ? 15.179 -1.578 -12.218 1.00 81.56 86 VAL A O 1
ATOM 704 N N . ILE A 1 87 ? 15.110 -3.659 -13.041 1.00 82.19 87 ILE A N 1
ATOM 705 C CA . ILE A 1 87 ? 16.187 -3.430 -14.008 1.00 82.19 87 ILE A CA 1
ATOM 706 C C . ILE A 1 87 ? 15.785 -2.284 -14.945 1.00 82.19 87 ILE A C 1
ATOM 708 O O . ILE A 1 87 ? 14.687 -2.283 -15.521 1.00 82.19 87 ILE A O 1
ATOM 712 N N . ALA A 1 88 ? 16.691 -1.312 -15.089 1.00 80.88 88 ALA A N 1
ATOM 713 C CA . ALA A 1 88 ? 16.527 -0.185 -15.997 1.00 80.88 88 ALA A CA 1
ATOM 714 C C . ALA A 1 88 ? 16.217 -0.682 -17.413 1.00 80.88 88 ALA A C 1
ATOM 716 O O . ALA A 1 88 ? 16.825 -1.643 -17.873 1.00 80.88 88 ALA A O 1
ATOM 717 N N . GLU A 1 89 ? 15.309 -0.006 -18.115 1.00 79.38 89 GLU A N 1
ATOM 718 C CA . GLU A 1 89 ? 14.853 -0.415 -19.450 1.00 79.38 89 GLU A CA 1
ATOM 719 C C . GLU A 1 89 ? 16.012 -0.653 -20.425 1.00 79.38 89 GLU A C 1
ATOM 721 O O . GLU A 1 89 ? 16.063 -1.693 -21.070 1.00 79.38 89 GLU A O 1
ATOM 726 N N . ALA A 1 90 ? 17.012 0.233 -20.421 1.00 82.31 90 ALA A N 1
ATOM 727 C CA . ALA A 1 90 ? 18.221 0.112 -21.239 1.00 82.31 90 ALA A CA 1
ATOM 728 C C . ALA A 1 90 ? 19.074 -1.146 -20.957 1.00 82.31 90 ALA A C 1
ATOM 730 O O . ALA A 1 90 ? 20.035 -1.406 -21.674 1.00 82.31 90 ALA A O 1
ATOM 731 N N . ARG A 1 91 ? 18.776 -1.891 -19.888 1.00 81.50 91 ARG A N 1
ATOM 732 C CA . ARG A 1 91 ? 19.463 -3.123 -19.477 1.00 81.50 91 ARG A CA 1
ATOM 733 C C . ARG A 1 91 ? 18.568 -4.365 -19.556 1.00 81.50 91 ARG A C 1
ATOM 735 O O . ARG A 1 91 ? 19.006 -5.431 -19.132 1.00 81.50 91 ARG A O 1
ATOM 742 N N . ARG A 1 92 ? 17.327 -4.243 -20.035 1.00 82.81 92 ARG A N 1
ATOM 743 C CA . ARG A 1 92 ? 16.435 -5.391 -20.248 1.00 82.81 92 ARG A CA 1
ATOM 744 C C . ARG A 1 92 ? 16.842 -6.070 -21.562 1.00 82.81 92 ARG A C 1
ATOM 746 O O . ARG A 1 92 ? 16.988 -5.380 -22.567 1.00 82.81 92 ARG A O 1
ATOM 753 N N . THR A 1 93 ? 17.095 -7.377 -21.517 1.00 72.62 93 THR A N 1
ATOM 754 C CA . THR A 1 93 ? 17.411 -8.223 -22.685 1.00 72.62 93 THR A CA 1
ATOM 755 C C . THR A 1 93 ? 16.163 -8.666 -23.418 1.00 72.62 93 THR A C 1
ATOM 757 O O . THR A 1 93 ? 15.185 -8.983 -22.702 1.00 72.62 93 THR A O 1
#

pLDDT: mean 87.17, std 7.07, range [67.12, 98.0]

Sequence (93 aa):
MDVYRHMIQDSISTALILKDDADWDVLLRQQLTSLARGLRYLQGVTTPHRSPYGDAWNILAIGHNDLNDRVDRDQKYYVTRNDPTVIAEARRT

Foldseek 3Di:
DPPVVVCVVVVPPDDDDDDPPDDDDPCVVVVVLLQLVFQCVQVVDDDDAPDSNHDPDDDDDPDDDDPCPCVVDDDDDDDDPPPVVDPDPVPDD

Radius of gyration: 15.92 Å; chains: 1; bounding box: 33×33×41 Å

Secondary structure (DSSP, 8-state):
--HHHHHHHTT-S------TTS---TTHHHHHHHHHHHHHHHHTPPSP-SSTT-SS-S----S---S-S-TTS-------TT-TTS--GGG--

Organism: NCBI:txid749621